Protein AF-A0A849QCI6-F1 (afdb_monomer_lite)

Foldseek 3Di:
DDAAEDVVNLVVCVVVVFEWEFDQDPVGTAIDTCVVPPADPCWDWDDRPPYIYTYDNVVVVPHRYDDPVRYDVVVVPPD

Radius of gyration: 11.4 Å; chains: 1; bounding box: 29×25×33 Å

Structure (mmCIF, N/CA/C/O backbone):
data_AF-A0A849QCI6-F1
#
_entry.id   AF-A0A849QCI6-F1
#
loop_
_atom_site.group_PDB
_atom_site.id
_atom_site.type_symbol
_atom_site.label_atom_id
_atom_site.label_alt_id
_atom_site.label_comp_id
_atom_site.label_asym_id
_atom_site.label_entity_id
_atom_site.label_seq_id
_atom_site.pdbx_PDB_ins_code
_atom_site.Cartn_x
_atom_site.Cartn_y
_atom_site.Cartn_z
_atom_site.occupancy
_atom_site.B_iso_or_equiv
_atom_site.auth_seq_id
_atom_site.auth_comp_id
_atom_site.auth_asym_id
_atom_site.auth_atom_id
_atom_site.pdbx_PDB_model_num
ATOM 1 N N . MET A 1 1 ? -3.340 -0.627 16.097 1.00 59.66 1 MET A N 1
ATOM 2 C CA . MET A 1 1 ? -3.210 0.630 15.340 1.00 59.66 1 MET A CA 1
ATOM 3 C C . MET A 1 1 ? -3.763 0.349 13.961 1.00 59.66 1 MET A C 1
ATOM 5 O O . MET A 1 1 ? -3.385 -0.666 13.390 1.00 59.66 1 MET A O 1
ATOM 9 N N . GLU A 1 2 ? -4.729 1.136 13.507 1.00 84.44 2 GLU A N 1
ATOM 10 C CA . GLU A 1 2 ? -5.319 0.990 12.175 1.00 84.44 2 GLU A CA 1
ATOM 11 C C . GLU A 1 2 ? -4.611 1.973 11.244 1.00 84.44 2 GLU A C 1
ATOM 13 O O . GLU A 1 2 ? -4.523 3.156 11.568 1.00 84.44 2 GLU A O 1
ATOM 18 N N . ILE A 1 3 ? -4.054 1.476 10.140 1.00 94.88 3 ILE A N 1
ATOM 19 C CA . ILE A 1 3 ? -3.408 2.324 9.136 1.00 94.88 3 ILE A CA 1
ATOM 20 C C . ILE A 1 3 ? -4.509 2.883 8.243 1.00 94.88 3 ILE A C 1
ATOM 22 O O . ILE A 1 3 ? -5.259 2.123 7.627 1.00 94.88 3 ILE A O 1
ATOM 26 N N . LYS A 1 4 ? -4.610 4.207 8.172 1.00 96.94 4 LYS A N 1
ATOM 27 C CA . LYS A 1 4 ? -5.567 4.881 7.298 1.00 96.94 4 LYS A CA 1
ATOM 28 C C . LYS A 1 4 ? -5.116 4.766 5.848 1.00 96.94 4 LYS A C 1
ATOM 30 O O . LYS A 1 4 ? -3.927 4.727 5.546 1.00 96.94 4 LYS A O 1
ATOM 35 N N . VAL A 1 5 ? -6.081 4.722 4.942 1.00 97.44 5 VAL A N 1
ATOM 36 C CA . VAL A 1 5 ? -5.822 4.783 3.503 1.00 97.44 5 VAL A CA 1
ATOM 37 C C . VAL A 1 5 ? -6.672 5.910 2.966 1.00 97.44 5 VAL A C 1
ATOM 39 O O . VAL A 1 5 ? -7.901 5.833 3.080 1.00 97.44 5 VAL A O 1
ATOM 42 N N . ASP A 1 6 ? -6.000 6.921 2.424 1.00 97.38 6 ASP A N 1
ATOM 43 C CA . ASP A 1 6 ? -6.620 8.083 1.805 1.00 97.38 6 ASP A CA 1
ATOM 44 C C . ASP A 1 6 ? -7.622 7.652 0.717 1.00 97.38 6 ASP A C 1
ATOM 46 O O . ASP A 1 6 ? -7.408 6.666 -0.002 1.00 97.38 6 ASP A O 1
ATOM 50 N N . GLU A 1 7 ? -8.743 8.367 0.609 1.00 97.00 7 GLU A N 1
ATOM 51 C CA . GLU A 1 7 ? -9.815 8.032 -0.336 1.00 97.00 7 GLU A CA 1
ATOM 52 C C . GLU A 1 7 ? -9.318 8.028 -1.782 1.00 97.00 7 GLU A C 1
ATOM 54 O O . GLU A 1 7 ? -9.675 7.136 -2.551 1.00 97.00 7 GLU A O 1
ATOM 59 N N . ARG A 1 8 ? -8.401 8.932 -2.141 1.00 95.88 8 ARG A N 1
ATOM 60 C CA . ARG A 1 8 ? -7.822 8.985 -3.482 1.00 95.88 8 ARG A CA 1
ATOM 61 C C . ARG A 1 8 ? -7.017 7.732 -3.801 1.00 95.88 8 ARG A C 1
ATOM 63 O O . ARG A 1 8 ? -7.085 7.227 -4.920 1.00 95.88 8 ARG A O 1
ATOM 70 N N . VAL A 1 9 ? -6.285 7.199 -2.823 1.00 96.88 9 VAL A N 1
ATOM 71 C CA . VAL A 1 9 ? -5.559 5.929 -2.974 1.00 96.88 9 VAL A CA 1
ATOM 72 C C . VAL A 1 9 ? -6.539 4.778 -3.186 1.00 96.88 9 VAL A C 1
ATOM 74 O O . VAL A 1 9 ? -6.316 3.944 -4.065 1.00 96.88 9 VAL A O 1
ATOM 77 N N . ARG A 1 10 ? -7.641 4.746 -2.426 1.00 97.25 10 ARG A N 1
ATOM 78 C CA . ARG A 1 10 ? -8.697 3.735 -2.592 1.00 97.25 10 ARG A CA 1
ATOM 79 C C . ARG A 1 10 ? -9.318 3.796 -3.985 1.00 97.25 10 ARG A C 1
ATOM 81 O O . ARG A 1 10 ? -9.425 2.756 -4.629 1.00 97.25 10 ARG A O 1
ATOM 88 N N . ASP A 1 11 ? -9.651 4.993 -4.461 1.00 96.19 11 ASP A N 1
ATOM 89 C CA . ASP A 1 11 ? -10.220 5.220 -5.792 1.00 96.19 11 ASP A CA 1
ATOM 90 C C . ASP A 1 11 ? -9.277 4.760 -6.904 1.00 96.19 11 ASP A C 1
ATOM 92 O O . ASP A 1 11 ? -9.708 4.110 -7.857 1.00 96.19 11 ASP A O 1
ATOM 96 N N . ILE A 1 12 ? -7.982 5.073 -6.785 1.00 94.75 12 ILE A N 1
ATOM 97 C CA . ILE A 1 12 ? -6.973 4.631 -7.751 1.00 94.75 12 ILE A CA 1
ATOM 98 C C . ILE A 1 12 ? -6.919 3.103 -7.777 1.00 94.75 12 ILE A C 1
ATOM 100 O O . ILE A 1 12 ? -7.039 2.519 -8.848 1.00 94.75 12 ILE A O 1
ATOM 104 N N . ILE A 1 13 ? -6.791 2.450 -6.620 1.00 96.00 13 ILE A N 1
ATOM 105 C CA . ILE A 1 13 ? -6.683 0.985 -6.535 1.00 96.00 13 ILE A CA 1
ATOM 106 C C . ILE A 1 13 ? -7.932 0.305 -7.109 1.00 96.00 13 ILE A C 1
ATOM 108 O O . ILE A 1 13 ? -7.809 -0.598 -7.938 1.00 96.00 13 ILE A O 1
ATOM 112 N N . ALA A 1 14 ? -9.121 0.781 -6.731 1.00 95.44 14 ALA A N 1
ATOM 113 C CA . ALA A 1 14 ? -10.385 0.258 -7.235 1.00 95.44 14 ALA A CA 1
ATOM 114 C C . ALA A 1 14 ? -10.526 0.447 -8.756 1.00 95.44 14 ALA A C 1
ATOM 116 O O . ALA A 1 14 ? -10.966 -0.462 -9.458 1.00 95.44 14 ALA A O 1
ATOM 117 N N . ARG A 1 15 ? -10.116 1.606 -9.292 1.00 94.56 15 ARG A N 1
ATOM 118 C CA . ARG A 1 15 ? -10.157 1.887 -10.735 1.00 94.56 15 ARG A CA 1
ATOM 119 C C . ARG A 1 15 ? -9.163 1.037 -11.525 1.00 94.56 15 ARG A C 1
ATOM 121 O O . ARG A 1 15 ? -9.494 0.594 -12.621 1.00 94.56 15 ARG A O 1
ATOM 128 N N . GLU A 1 16 ? -7.954 0.832 -11.004 1.00 93.12 16 GLU A N 1
ATOM 129 C CA . GLU A 1 16 ? -6.943 -0.004 -11.664 1.00 93.12 16 GLU A CA 1
ATOM 130 C C . GLU A 1 16 ? -7.322 -1.492 -11.641 1.00 93.12 16 GLU A C 1
ATOM 132 O O . GLU A 1 16 ? -6.845 -2.252 -12.486 1.00 93.12 16 GLU A O 1
ATOM 137 N N . GLY A 1 17 ? -8.168 -1.916 -10.691 1.00 94.75 17 GLY A N 1
ATOM 138 C CA . GLY A 1 17 ? -8.635 -3.299 -10.577 1.00 94.75 17 GLY A CA 1
ATOM 139 C C . GLY A 1 17 ? -7.507 -4.288 -10.268 1.00 94.75 17 GLY A C 1
ATOM 140 O O . GLY A 1 17 ? -7.586 -5.458 -10.640 1.00 94.75 17 GLY A O 1
ATOM 141 N N . LYS A 1 18 ? -6.431 -3.807 -9.638 1.00 95.00 18 LYS A N 1
ATOM 142 C CA . LYS A 1 18 ? -5.216 -4.568 -9.325 1.00 95.00 18 LYS A CA 1
ATOM 143 C C . LYS A 1 18 ? -4.845 -4.422 -7.864 1.00 95.00 18 LYS A C 1
ATOM 145 O O . LYS A 1 18 ? -5.146 -3.415 -7.228 1.00 95.00 18 LYS A O 1
ATOM 150 N N . ASP A 1 19 ? -4.109 -5.405 -7.376 1.00 97.81 19 ASP A N 1
ATOM 151 C CA . ASP A 1 19 ? -3.532 -5.359 -6.045 1.00 97.81 19 ASP A CA 1
ATOM 152 C C . ASP A 1 19 ? -2.244 -4.534 -6.032 1.00 97.81 19 ASP A C 1
ATOM 154 O O . ASP A 1 19 ? -1.450 -4.530 -6.980 1.00 97.81 19 ASP A O 1
ATOM 158 N N . PHE A 1 20 ? -1.997 -3.877 -4.902 1.00 97.56 20 PHE A N 1
ATOM 159 C CA . PHE A 1 20 ? -0.829 -3.024 -4.709 1.00 97.56 20 PHE A CA 1
ATOM 160 C C . PHE A 1 20 ? -0.128 -3.321 -3.395 1.00 97.56 20 PHE A C 1
ATOM 162 O O . PHE A 1 20 ? -0.690 -3.908 -2.473 1.00 97.56 20 PHE A O 1
ATOM 169 N N . ARG A 1 21 ? 1.123 -2.876 -3.291 1.00 97.38 21 ARG A N 1
ATOM 170 C CA . ARG A 1 21 ? 1.954 -3.050 -2.112 1.00 97.38 21 ARG A CA 1
ATOM 171 C C . ARG A 1 21 ? 2.702 -1.778 -1.727 1.00 97.38 21 ARG A C 1
ATOM 173 O O . ARG A 1 21 ? 3.501 -1.272 -2.514 1.00 97.38 21 ARG A O 1
ATOM 180 N N . VAL A 1 22 ? 2.538 -1.349 -0.476 1.00 96.81 22 VAL A N 1
ATOM 181 C CA . VAL A 1 22 ? 3.389 -0.352 0.182 1.00 96.81 22 VAL A CA 1
ATOM 182 C C . VAL A 1 22 ? 4.717 -0.997 0.585 1.00 96.81 22 VAL A C 1
ATOM 184 O O . VAL A 1 22 ? 4.776 -1.924 1.402 1.00 96.81 22 VAL A O 1
ATOM 187 N N . CYS A 1 23 ? 5.798 -0.497 0.001 1.00 93.12 23 CYS A N 1
ATOM 188 C CA . CYS A 1 23 ? 7.169 -0.955 0.175 1.00 93.12 23 CYS A CA 1
ATOM 189 C C . CYS A 1 23 ? 8.055 0.153 0.749 1.00 93.12 23 CYS A C 1
ATOM 191 O O . CYS A 1 23 ? 7.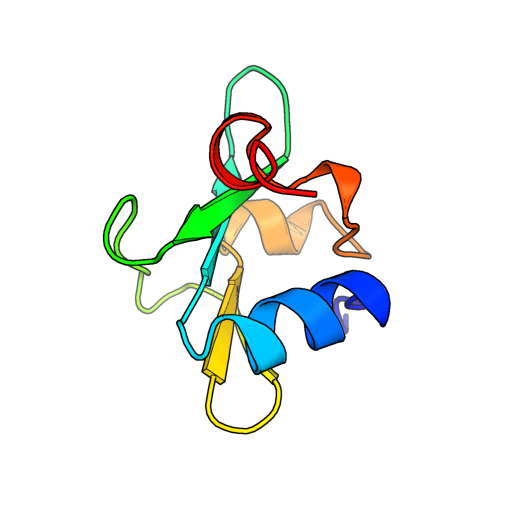703 1.328 0.737 1.00 93.12 23 CYS A O 1
ATOM 193 N N . THR A 1 24 ? 9.246 -0.230 1.205 1.00 87.62 24 THR A N 1
ATOM 194 C CA . THR A 1 24 ? 10.294 0.712 1.616 1.00 87.62 24 THR A CA 1
ATOM 195 C C . THR A 1 24 ? 11.323 0.858 0.507 1.00 87.62 24 THR A C 1
ATOM 197 O O . THR A 1 24 ? 11.828 -0.143 -0.006 1.00 87.62 24 THR A O 1
ATOM 200 N N . THR A 1 25 ? 11.677 2.098 0.187 1.00 83.81 25 THR A N 1
ATOM 201 C CA . THR A 1 25 ? 12.842 2.435 -0.638 1.00 83.81 25 THR A CA 1
ATOM 202 C C . THR A 1 25 ? 13.774 3.369 0.125 1.00 83.81 25 THR A C 1
ATOM 204 O O . THR A 1 25 ? 13.417 3.896 1.178 1.00 83.81 25 THR A O 1
ATOM 207 N N . CYS A 1 26 ? 14.958 3.626 -0.432 1.00 77.56 26 CYS A N 1
ATOM 208 C CA . CYS A 1 26 ? 15.891 4.626 0.091 1.00 77.56 26 CYS A CA 1
ATOM 209 C C . CYS A 1 26 ? 15.272 6.036 0.156 1.00 77.56 26 CYS A C 1
ATOM 211 O O . CYS A 1 26 ? 15.725 6.860 0.941 1.00 77.56 26 CYS A O 1
ATOM 213 N N . GLY A 1 27 ? 14.267 6.313 -0.683 1.00 77.31 27 GLY A N 1
ATOM 214 C CA . GLY A 1 27 ? 13.579 7.603 -0.773 1.00 77.31 27 GLY A CA 1
ATOM 215 C C . GLY A 1 27 ? 12.269 7.684 0.012 1.00 77.31 27 GLY A C 1
ATOM 216 O O . GLY A 1 27 ? 11.578 8.688 -0.112 1.00 77.31 27 GLY A O 1
ATOM 217 N N . GLY A 1 28 ? 11.916 6.655 0.791 1.00 85.19 28 GLY A N 1
ATOM 218 C CA . GLY A 1 28 ? 10.670 6.602 1.559 1.00 85.19 28 GLY A CA 1
ATOM 219 C C . GLY A 1 28 ? 9.714 5.489 1.123 1.00 85.19 28 GLY A C 1
ATOM 220 O O . GLY A 1 28 ? 10.098 4.559 0.397 1.00 85.19 28 GLY A O 1
ATOM 221 N N . ALA A 1 29 ? 8.481 5.572 1.627 1.00 91.50 29 ALA A N 1
ATOM 222 C CA . ALA A 1 29 ? 7.396 4.653 1.301 1.00 91.50 29 ALA A CA 1
ATOM 223 C C . ALA A 1 29 ? 7.019 4.763 -0.182 1.00 91.50 29 ALA A C 1
ATOM 225 O O . ALA A 1 29 ? 7.013 5.854 -0.747 1.00 91.50 29 ALA A O 1
ATOM 226 N N . VAL A 1 30 ? 6.709 3.631 -0.813 1.00 94.19 30 VAL A N 1
ATOM 227 C CA . VAL A 1 30 ? 6.244 3.601 -2.203 1.00 94.19 30 VAL A CA 1
ATOM 228 C C . VAL A 1 30 ? 5.131 2.578 -2.391 1.00 94.19 30 VAL A C 1
ATOM 230 O O . VAL A 1 30 ? 5.225 1.474 -1.861 1.00 94.19 30 VAL A O 1
ATOM 233 N N . ILE A 1 31 ? 4.115 2.906 -3.180 1.00 95.88 31 ILE A N 1
ATOM 234 C CA . ILE A 1 31 ? 3.069 1.996 -3.640 1.00 95.88 31 ILE A CA 1
ATOM 235 C C . ILE A 1 31 ? 3.466 1.461 -5.019 1.00 95.88 31 ILE A C 1
ATOM 237 O O . ILE A 1 31 ? 3.723 2.229 -5.952 1.00 95.88 31 ILE A O 1
ATOM 241 N N . LEU A 1 32 ? 3.518 0.135 -5.144 1.00 94.81 32 LEU A N 1
ATOM 242 C CA . LEU A 1 32 ? 3.843 -0.582 -6.380 1.00 94.81 32 LEU A CA 1
ATOM 243 C C . LEU A 1 32 ? 2.803 -1.677 -6.662 1.00 94.81 32 LEU A C 1
ATOM 245 O O . LEU A 1 32 ? 2.278 -2.243 -5.705 1.00 94.81 32 LEU A O 1
ATOM 249 N N . PRO A 1 33 ? 2.533 -2.032 -7.930 1.00 95.31 33 PRO A N 1
ATOM 250 C CA . PRO A 1 33 ? 1.713 -3.190 -8.263 1.00 95.31 33 PRO A CA 1
ATOM 251 C C . PRO A 1 33 ? 2.361 -4.469 -7.724 1.00 95.31 33 PRO A C 1
ATOM 253 O O . PRO A 1 33 ? 3.596 -4.583 -7.683 1.00 95.31 33 PRO A O 1
ATOM 256 N N . VAL A 1 34 ? 1.551 -5.446 -7.317 1.00 96.06 34 VAL A N 1
ATOM 257 C CA . VAL A 1 34 ? 2.065 -6.716 -6.771 1.00 96.06 34 VAL A CA 1
ATOM 258 C C . VAL A 1 34 ? 2.930 -7.491 -7.768 1.00 96.06 34 VAL A C 1
ATOM 260 O O . VAL A 1 34 ? 3.826 -8.225 -7.352 1.00 96.06 34 VAL A O 1
ATOM 263 N N . GLU A 1 35 ? 2.741 -7.273 -9.071 1.00 93.31 35 GLU A N 1
ATOM 264 C CA . GLU A 1 35 ? 3.552 -7.853 -10.145 1.00 93.31 35 GLU A CA 1
ATOM 265 C C . GLU A 1 35 ? 4.990 -7.324 -10.130 1.00 93.31 35 GLU A C 1
ATOM 267 O O . GLU A 1 35 ? 5.927 -8.051 -10.458 1.00 93.31 35 GLU A O 1
ATOM 272 N N . ALA A 1 36 ? 5.187 -6.069 -9.713 1.00 92.38 36 ALA A N 1
ATOM 273 C CA . ALA A 1 36 ? 6.516 -5.488 -9.543 1.00 92.38 36 ALA A CA 1
ATOM 274 C C . ALA A 1 36 ? 7.153 -5.924 -8.216 1.00 92.38 36 ALA A C 1
ATOM 276 O O . ALA A 1 36 ? 8.376 -6.074 -8.119 1.00 92.38 36 ALA A O 1
ATOM 277 N N . LYS A 1 37 ? 6.339 -6.115 -7.169 1.00 91.94 37 LYS A N 1
ATOM 278 C CA . LYS A 1 37 ? 6.835 -6.481 -5.842 1.00 91.94 37 LYS A CA 1
ATOM 279 C C . LYS A 1 37 ? 5.861 -7.375 -5.073 1.00 91.94 37 LYS A C 1
ATOM 281 O O . LYS A 1 37 ? 5.047 -6.899 -4.286 1.00 91.94 37 LYS A O 1
ATOM 286 N N . ILE A 1 38 ? 6.071 -8.684 -5.205 1.00 95.38 38 ILE A N 1
ATOM 287 C CA . ILE A 1 38 ? 5.245 -9.741 -4.601 1.00 95.38 38 ILE A CA 1
ATOM 288 C C . ILE A 1 38 ? 5.074 -9.530 -3.078 1.00 95.38 38 ILE A C 1
ATOM 290 O O . ILE A 1 38 ? 6.091 -9.396 -2.378 1.00 95.38 38 ILE A O 1
ATOM 294 N N . PRO A 1 39 ? 3.833 -9.496 -2.548 1.00 97.00 39 PRO A N 1
ATOM 295 C CA . PRO A 1 39 ? 3.544 -9.415 -1.116 1.00 97.00 39 PRO A CA 1
ATOM 296 C C . PRO A 1 39 ? 4.186 -10.534 -0.300 1.00 97.00 39 PRO A C 1
ATOM 298 O O . PRO A 1 39 ? 4.454 -11.622 -0.803 1.00 97.00 39 PRO A O 1
ATOM 301 N N . LYS A 1 40 ? 4.433 -10.268 0.981 1.00 96.31 40 LYS A N 1
ATOM 302 C CA . LYS A 1 40 ? 4.834 -11.305 1.943 1.00 96.31 40 LYS A CA 1
ATOM 303 C C . LYS A 1 40 ? 3.644 -11.680 2.815 1.00 96.31 40 LYS A C 1
ATOM 305 O O . LYS A 1 40 ? 2.806 -10.832 3.101 1.00 96.31 40 LYS A O 1
ATOM 310 N N . ASP A 1 41 ? 3.628 -12.906 3.326 1.00 96.88 41 ASP A N 1
ATOM 311 C CA . ASP A 1 41 ? 2.569 -13.376 4.235 1.00 96.88 41 ASP A CA 1
ATOM 312 C C . ASP A 1 41 ? 2.460 -12.539 5.515 1.00 96.88 41 ASP A C 1
ATOM 314 O O . ASP A 1 41 ? 1.386 -12.416 6.096 1.00 96.88 41 ASP A O 1
AT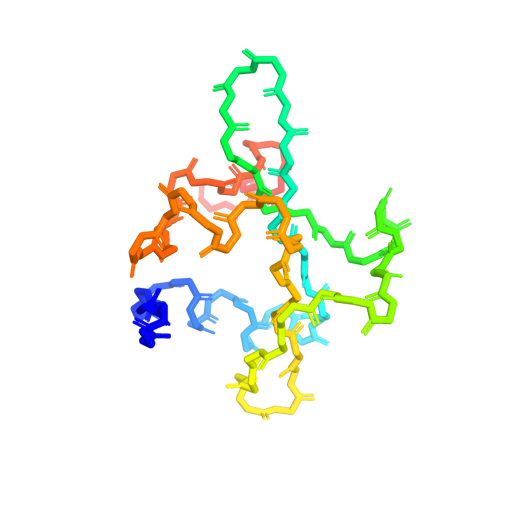OM 318 N N . SER A 1 42 ? 3.576 -11.936 5.931 1.00 96.31 42 SER A N 1
ATOM 319 C CA . SER A 1 42 ? 3.657 -11.034 7.079 1.00 96.31 42 SER A CA 1
ATOM 320 C C . SER A 1 42 ? 3.065 -9.647 6.827 1.00 96.31 42 SER A C 1
ATOM 322 O O . SER A 1 42 ? 2.942 -8.873 7.771 1.00 96.31 42 SER A O 1
ATOM 324 N N . ASP A 1 43 ? 2.799 -9.281 5.573 1.00 97.19 43 A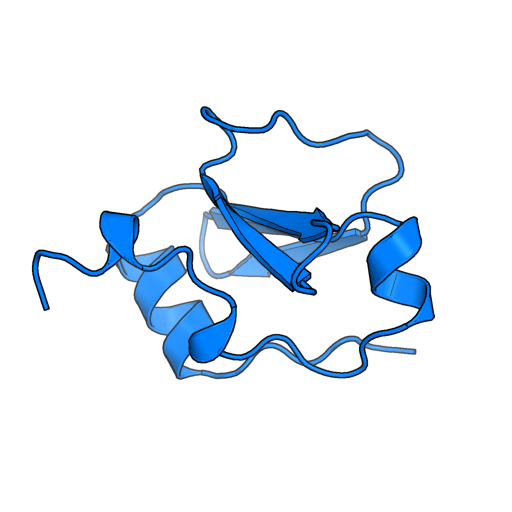SP A N 1
ATOM 325 C CA . ASP A 1 43 ? 2.314 -7.946 5.235 1.00 97.19 43 ASP A CA 1
ATOM 326 C C . ASP A 1 43 ? 0.903 -7.730 5.798 1.00 97.19 43 ASP A C 1
ATOM 328 O O . ASP A 1 43 ? 0.051 -8.621 5.785 1.00 97.19 43 ASP A O 1
ATOM 332 N N . HIS A 1 44 ? 0.650 -6.516 6.278 1.00 95.88 44 HIS A N 1
ATOM 333 C CA . HIS A 1 44 ? -0.679 -6.106 6.702 1.00 95.88 44 HIS A CA 1
ATOM 334 C C . HIS A 1 44 ? -1.576 -5.950 5.468 1.00 95.88 44 HIS A C 1
ATOM 336 O O . HIS A 1 44 ? -1.156 -5.358 4.476 1.00 95.88 44 HIS A O 1
ATOM 342 N N . LYS A 1 45 ? -2.792 -6.499 5.503 1.00 97.06 45 LYS A N 1
ATOM 343 C CA . LYS A 1 45 ? -3.703 -6.530 4.350 1.00 97.06 45 LYS A CA 1
ATOM 344 C C . LYS A 1 45 ? -4.884 -5.606 4.599 1.00 97.06 45 LYS A C 1
ATOM 346 O O . LYS A 1 45 ? -5.552 -5.745 5.620 1.00 97.06 45 LYS A O 1
ATOM 351 N N . ILE A 1 46 ? -5.151 -4.716 3.651 1.00 96.94 46 ILE A N 1
ATOM 352 C CA . ILE A 1 46 ? -6.308 -3.822 3.669 1.00 96.94 46 ILE A CA 1
ATOM 353 C C . ILE A 1 46 ? -7.140 -4.091 2.417 1.00 96.94 46 ILE A C 1
ATOM 355 O O . ILE A 1 46 ? -6.655 -3.923 1.300 1.00 96.94 46 ILE A O 1
ATOM 359 N N . SER A 1 47 ? -8.393 -4.502 2.605 1.00 97.00 47 SER A N 1
ATOM 360 C CA . SER A 1 47 ? -9.347 -4.681 1.506 1.00 97.00 47 SER A CA 1
ATOM 361 C C . SER A 1 47 ? -9.815 -3.328 0.963 1.00 97.00 47 SER A C 1
ATOM 363 O O . SER A 1 47 ? -10.193 -2.434 1.727 1.00 97.00 47 SER A O 1
ATOM 365 N N . ILE A 1 48 ? -9.812 -3.188 -0.361 1.00 96.50 48 ILE A N 1
ATOM 366 C CA . ILE A 1 48 ? -10.287 -2.017 -1.103 1.00 96.50 48 ILE A CA 1
ATOM 367 C C . ILE A 1 48 ? -11.155 -2.533 -2.250 1.00 96.50 48 ILE A C 1
ATOM 369 O O . ILE A 1 48 ? -10.647 -2.923 -3.297 1.00 96.50 48 ILE A O 1
ATOM 373 N N . GLY A 1 49 ? -12.471 -2.582 -2.030 1.00 93.50 49 GLY A N 1
ATOM 374 C CA . GLY A 1 49 ? -13.377 -3.273 -2.949 1.00 93.50 49 GLY A CA 1
ATOM 375 C C . GLY A 1 49 ? -12.982 -4.746 -3.083 1.00 93.50 49 GLY A C 1
ATOM 376 O O . GLY A 1 49 ? -12.845 -5.437 -2.073 1.00 93.50 49 GLY A O 1
ATOM 377 N N . ASP A 1 50 ? -12.747 -5.184 -4.320 1.00 96.38 50 ASP A N 1
ATOM 378 C CA . ASP A 1 50 ? -12.291 -6.543 -4.644 1.00 96.38 50 ASP A CA 1
ATOM 379 C C . ASP A 1 50 ? -10.755 -6.680 -4.646 1.00 96.38 50 ASP A C 1
ATOM 381 O O . ASP A 1 50 ? -10.227 -7.773 -4.847 1.00 96.38 50 ASP A O 1
ATOM 385 N N . GLN A 1 51 ? -10.029 -5.577 -4.441 1.00 98.00 51 GLN A N 1
ATOM 386 C CA . GLN A 1 51 ? -8.569 -5.527 -4.442 1.00 98.00 51 GLN A CA 1
ATOM 387 C C . GLN A 1 51 ? -8.014 -5.521 -3.016 1.00 98.00 51 GLN A C 1
ATOM 389 O O . GLN A 1 51 ? -8.689 -5.179 -2.040 1.00 98.00 51 GLN A O 1
ATOM 394 N N . THR A 1 52 ? -6.737 -5.867 -2.893 1.00 98.31 52 THR A N 1
ATOM 395 C CA . THR A 1 52 ? -5.989 -5.808 -1.638 1.00 98.31 52 THR A CA 1
ATOM 396 C C . THR A 1 52 ? -4.807 -4.850 -1.751 1.00 98.31 52 THR A C 1
ATOM 398 O O . THR A 1 52 ? -3.950 -4.976 -2.628 1.00 98.31 52 THR A O 1
ATOM 401 N N . LEU A 1 53 ? -4.718 -3.922 -0.797 1.00 98.00 53 LEU A N 1
ATOM 402 C CA . LEU A 1 53 ? -3.504 -3.167 -0.521 1.00 98.00 53 LEU A CA 1
ATOM 403 C C . LEU A 1 53 ? -2.700 -3.891 0.561 1.00 98.00 53 LEU A C 1
ATOM 405 O O . LEU A 1 53 ? -3.127 -4.010 1.711 1.00 98.00 53 LEU A O 1
ATOM 409 N N . PHE A 1 54 ? -1.517 -4.363 0.193 1.00 98.12 54 PHE A N 1
ATOM 410 C CA . PHE A 1 54 ? -0.559 -4.971 1.107 1.00 98.12 54 PHE A CA 1
ATOM 411 C C . PHE A 1 54 ? 0.376 -3.900 1.665 1.00 98.12 54 PHE A C 1
ATOM 413 O O . PHE A 1 54 ? 0.923 -3.093 0.923 1.00 98.12 54 PHE A O 1
ATOM 420 N N . ILE A 1 55 ? 0.631 -3.906 2.965 1.00 97.00 55 ILE A N 1
ATOM 421 C CA . ILE A 1 55 ? 1.577 -2.998 3.609 1.00 97.00 55 ILE A CA 1
ATOM 422 C C . ILE A 1 55 ? 2.686 -3.838 4.217 1.00 97.00 55 ILE A C 1
ATOM 424 O O . ILE A 1 55 ? 2.434 -4.669 5.089 1.00 97.00 55 ILE A O 1
ATOM 428 N N . SER A 1 56 ? 3.924 -3.620 3.761 1.00 95.38 56 SER A N 1
ATOM 429 C CA . SER A 1 56 ? 5.109 -4.239 4.362 1.00 95.38 56 SER A CA 1
ATOM 430 C C . SER A 1 56 ? 5.036 -4.154 5.885 1.00 95.38 56 SER A C 1
ATOM 432 O O . SER A 1 56 ? 4.857 -3.060 6.417 1.00 95.38 56 SER A O 1
ATOM 434 N N . ILE A 1 57 ? 5.230 -5.270 6.598 1.00 94.56 57 ILE A N 1
ATOM 435 C CA . ILE A 1 57 ? 5.219 -5.268 8.075 1.00 94.56 57 ILE A CA 1
ATOM 436 C C . ILE A 1 57 ? 6.217 -4.262 8.666 1.00 94.56 57 ILE A C 1
ATOM 438 O O . ILE A 1 57 ? 5.978 -3.690 9.723 1.00 94.56 57 ILE A O 1
ATOM 442 N N . VAL A 1 58 ? 7.313 -3.998 7.945 1.00 91.81 58 VAL A N 1
ATOM 443 C CA . VAL A 1 58 ? 8.290 -2.968 8.309 1.00 91.81 58 VAL A CA 1
ATOM 444 C C . VAL A 1 58 ? 7.684 -1.572 8.162 1.00 91.81 58 VAL A C 1
ATOM 446 O O . VAL A 1 58 ? 7.880 -0.738 9.031 1.00 91.81 58 VAL A O 1
ATOM 449 N N . GLN A 1 59 ? 6.925 -1.293 7.098 1.00 91.31 59 GLN A N 1
ATOM 450 C CA . GLN A 1 59 ? 6.257 0.005 6.923 1.00 91.31 59 GLN A CA 1
ATOM 451 C C . GLN A 1 59 ? 5.103 0.200 7.898 1.00 91.31 59 GLN A C 1
ATOM 453 O O . GLN A 1 59 ? 4.971 1.282 8.451 1.00 91.31 59 GLN A O 1
ATOM 458 N N . ALA A 1 60 ? 4.329 -0.850 8.170 1.00 92.38 60 ALA A N 1
ATOM 459 C CA . ALA A 1 60 ? 3.190 -0.806 9.083 1.00 92.38 60 ALA A CA 1
ATOM 460 C C . ALA A 1 60 ? 3.557 -0.349 10.510 1.00 92.38 60 ALA A C 1
ATOM 462 O O . ALA A 1 60 ? 2.693 0.094 11.258 1.00 92.38 60 ALA A O 1
ATOM 463 N N . GLN A 1 61 ? 4.835 -0.447 10.888 1.0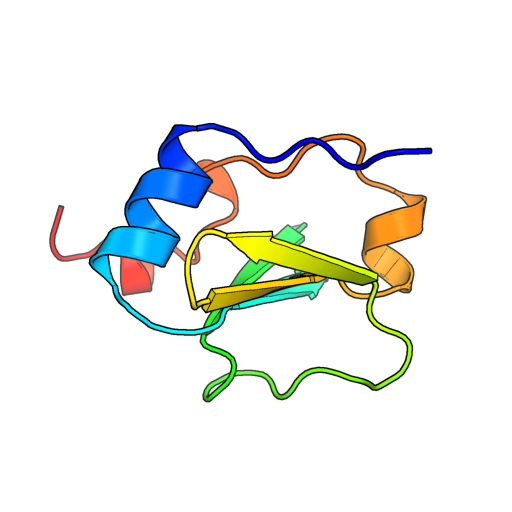0 90.50 61 GLN A N 1
ATOM 464 C CA . GLN A 1 61 ? 5.364 0.051 12.161 1.00 90.50 61 GLN A CA 1
ATOM 465 C C . GLN A 1 61 ? 5.686 1.556 12.161 1.00 90.50 61 GLN A C 1
ATOM 467 O O . GLN A 1 61 ? 5.902 2.118 13.229 1.00 90.50 61 GLN A O 1
ATOM 472 N N . HIS A 1 62 ? 5.757 2.194 10.990 1.00 90.56 62 HIS A N 1
ATOM 473 C CA . HIS A 1 62 ? 6.276 3.556 10.813 1.00 90.56 62 HIS A CA 1
ATOM 474 C C . HIS A 1 62 ? 5.299 4.510 10.117 1.00 90.56 62 HIS A C 1
ATOM 476 O O . HIS A 1 62 ? 5.581 5.704 10.058 1.00 90.56 62 HIS A O 1
ATOM 482 N N . ILE A 1 63 ? 4.186 4.009 9.572 1.00 91.81 63 ILE A N 1
ATOM 483 C CA . ILE A 1 63 ? 3.178 4.830 8.896 1.00 91.81 63 ILE A CA 1
ATOM 484 C C . ILE A 1 63 ? 1.833 4.729 9.612 1.00 91.81 63 ILE A C 1
ATOM 486 O O . ILE A 1 63 ? 1.437 3.658 10.073 1.00 91.81 63 ILE A O 1
ATOM 490 N N . GLU A 1 64 ? 1.126 5.851 9.666 1.00 93.88 64 GLU A N 1
ATOM 491 C CA . GLU A 1 64 ? -0.249 5.929 10.173 1.00 93.88 64 GLU A CA 1
ATOM 492 C C . GLU A 1 64 ? -1.269 6.069 9.038 1.00 93.88 64 GLU A C 1
ATOM 494 O O . GLU A 1 64 ? -2.439 5.731 9.212 1.00 93.88 64 GLU A O 1
ATOM 499 N N . GLU A 1 65 ? -0.823 6.527 7.868 1.00 96.19 65 GLU A N 1
ATOM 500 C CA . GLU A 1 65 ? -1.660 6.806 6.708 1.00 96.19 65 GLU A CA 1
ATOM 501 C C . GLU A 1 65 ? -0.915 6.493 5.404 1.00 96.19 65 GLU A C 1
ATOM 503 O O . GLU A 1 65 ? 0.297 6.693 5.302 1.00 96.19 65 GLU A O 1
ATOM 508 N N . VAL A 1 66 ? -1.650 5.982 4.417 1.00 96.94 66 VAL A N 1
ATOM 509 C CA . VAL A 1 66 ? -1.195 5.779 3.040 1.00 96.94 66 VAL A CA 1
ATOM 510 C C . VAL A 1 66 ? -1.809 6.862 2.160 1.00 96.94 66 VAL A C 1
ATOM 512 O O . VAL A 1 66 ? -3.034 6.954 2.072 1.00 96.94 66 VAL A O 1
ATOM 515 N N . THR A 1 67 ? -0.959 7.630 1.482 1.00 96.06 67 THR A N 1
ATOM 516 C CA . THR A 1 67 ? -1.322 8.813 0.688 1.00 96.06 67 THR A CA 1
ATOM 517 C C . THR A 1 67 ? -0.896 8.673 -0.778 1.00 96.06 67 THR A C 1
ATOM 519 O O . THR A 1 67 ? -0.036 7.858 -1.123 1.00 96.06 67 THR A O 1
ATOM 522 N N . GLU A 1 68 ? -1.514 9.453 -1.673 1.00 93.88 68 GLU A N 1
ATOM 523 C CA . GLU A 1 68 ? -1.304 9.358 -3.130 1.00 93.88 68 GLU A CA 1
ATOM 524 C C . GLU A 1 68 ? 0.150 9.633 -3.555 1.00 93.88 68 GLU A C 1
ATOM 526 O O . GLU A 1 68 ? 0.634 9.033 -4.514 1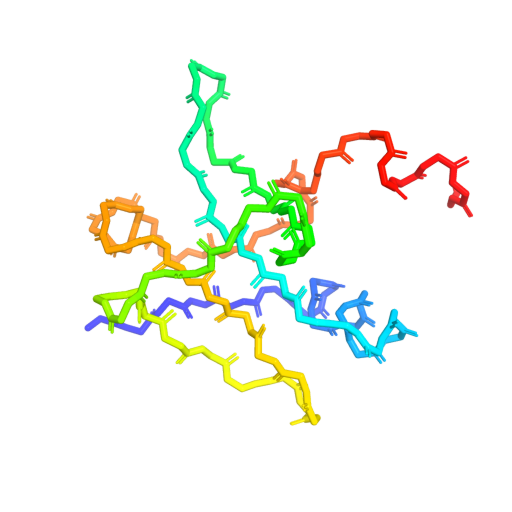.00 93.88 68 GLU A O 1
ATOM 531 N N . ASP A 1 69 ? 0.888 10.476 -2.829 1.00 92.31 69 ASP A N 1
ATOM 532 C CA . ASP A 1 69 ? 2.292 10.792 -3.131 1.00 92.31 69 ASP A CA 1
ATOM 533 C C . ASP A 1 69 ? 3.232 9.584 -2.997 1.00 92.31 69 ASP A C 1
ATOM 535 O O . ASP A 1 69 ? 4.332 9.592 -3.554 1.00 92.31 69 ASP A O 1
ATOM 539 N N . MET A 1 70 ? 2.780 8.521 -2.326 1.00 94.19 70 MET A N 1
ATOM 540 C CA . MET A 1 70 ? 3.509 7.262 -2.251 1.00 94.19 70 MET A CA 1
ATOM 541 C C . MET A 1 70 ? 3.446 6.475 -3.568 1.00 94.19 70 MET A C 1
ATOM 543 O O . MET A 1 70 ? 4.257 5.572 -3.760 1.00 94.19 70 MET A O 1
ATOM 547 N N . PHE A 1 71 ? 2.536 6.764 -4.505 1.00 92.38 71 PHE A N 1
ATOM 548 C CA . PHE A 1 71 ? 2.558 6.089 -5.805 1.00 92.38 71 PHE A CA 1
ATOM 549 C C . PHE A 1 71 ? 3.848 6.396 -6.565 1.00 92.38 71 PHE A C 1
ATOM 551 O O . PHE A 1 71 ? 4.271 7.543 -6.723 1.00 92.38 71 PHE A O 1
ATOM 558 N N . TYR A 1 72 ? 4.483 5.343 -7.084 1.00 79.81 72 TYR A N 1
ATOM 559 C CA . TYR A 1 72 ? 5.671 5.520 -7.903 1.00 79.81 72 TYR A CA 1
ATOM 560 C C . TYR A 1 72 ? 5.320 6.332 -9.158 1.00 79.81 72 TYR A C 1
ATOM 562 O O . TYR A 1 72 ? 4.475 5.921 -9.951 1.00 79.81 72 TYR A O 1
ATOM 570 N N . LYS A 1 73 ? 5.987 7.479 -9.352 1.00 66.69 73 LYS A N 1
ATOM 571 C CA . LYS A 1 73 ? 5.639 8.492 -10.369 1.00 66.69 73 LYS A CA 1
ATOM 572 C C . LYS A 1 73 ? 5.480 7.954 -11.796 1.00 66.69 73 LYS A C 1
ATOM 574 O O . LYS A 1 73 ? 4.727 8.539 -12.562 1.00 66.69 73 LYS A O 1
ATOM 579 N N . SER A 1 74 ? 6.134 6.846 -12.163 1.00 57.81 74 SER A N 1
ATOM 580 C CA . SER A 1 74 ? 5.966 6.259 -13.502 1.00 57.81 74 SER A CA 1
ATOM 581 C C . SER A 1 74 ? 4.622 5.546 -13.708 1.00 57.81 74 SER A C 1
ATOM 583 O O . SER A 1 74 ? 4.231 5.325 -14.851 1.00 57.81 74 SER A O 1
ATOM 585 N N . ILE A 1 75 ? 3.912 5.188 -12.635 1.00 54.75 75 ILE A N 1
ATOM 586 C CA . ILE A 1 75 ? 2.568 4.591 -12.683 1.00 54.75 75 ILE A CA 1
ATOM 587 C C . ILE A 1 75 ? 1.520 5.681 -12.960 1.00 54.75 75 ILE A C 1
ATOM 589 O O . ILE A 1 75 ? 0.548 5.433 -13.665 1.00 54.75 75 ILE A O 1
ATOM 593 N N . CYS A 1 76 ? 1.765 6.912 -12.499 1.00 51.16 76 CYS A N 1
ATOM 594 C CA . CYS A 1 76 ? 0.863 8.053 -12.677 1.00 51.16 76 CYS A CA 1
ATOM 595 C C . CYS A 1 76 ? 1.054 8.817 -14.001 1.00 51.16 76 CYS A C 1
ATOM 597 O O . CYS A 1 76 ? 0.425 9.850 -14.192 1.00 51.16 76 CYS A O 1
ATOM 599 N N . SER A 1 77 ? 1.881 8.325 -14.932 1.00 47.94 77 SER A N 1
ATOM 600 C CA . SER A 1 77 ? 2.204 9.006 -16.205 1.00 47.94 77 SER A CA 1
ATOM 601 C C . SER A 1 77 ? 1.021 9.166 -17.181 1.00 47.94 77 SER A C 1
ATOM 603 O O . SER A 1 77 ? 1.219 9.672 -18.280 1.00 47.94 77 SER A O 1
ATOM 605 N N . ASN A 1 78 ? -0.181 8.718 -16.805 1.00 43.06 78 ASN A N 1
ATOM 606 C CA . ASN A 1 78 ? -1.417 8.830 -17.586 1.00 43.06 78 ASN A CA 1
ATOM 607 C C . ASN A 1 78 ? -2.535 9.607 -16.847 1.00 43.06 78 ASN A C 1
ATOM 609 O O . ASN A 1 78 ? -3.701 9.452 -17.213 1.00 43.06 78 ASN A O 1
ATOM 613 N N . PHE A 1 79 ? -2.206 10.416 -15.826 1.00 47.09 79 PHE A N 1
ATOM 614 C CA . P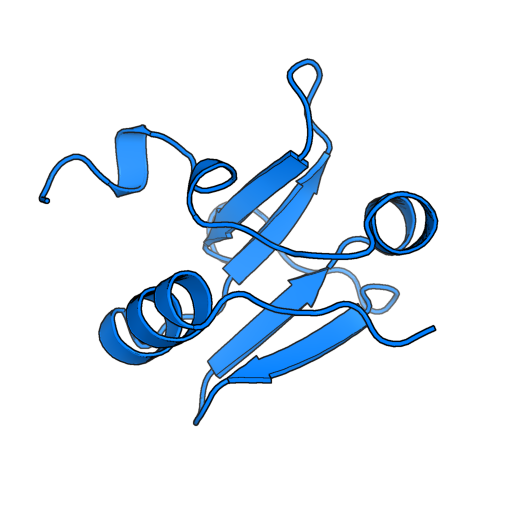HE A 1 79 ? -3.138 11.361 -15.183 1.00 47.09 79 PHE A CA 1
ATOM 615 C C . PHE A 1 79 ? -2.810 12.811 -15.526 1.00 47.09 79 PHE A C 1
ATOM 617 O O . PHE A 1 79 ? -1.611 13.168 -15.492 1.00 47.09 79 PHE A O 1
#

Sequence (79 aa):
MEIKVDERVRDIIAREGKDFRVCTTCGGAVILPVEAKIPKDSDHKISIGDQTLFISIVQAQHIEEVTEDMFYKSICSNF

Secondary structure (DSSP, 8-state):
-PPEE-HHHHHHHHHHTS-EEEEEETTEEEEEETTTSPPPTTSEEEEETTEEEEE-HHHHTT-SEE-GGGB-TTTSTT-

pLDDT: mean 89.89, std 13.14, range [43.06, 98.31]